Protein AF-A0A372ZRM5-F1 (afdb_monomer_lite)

Sequence (125 aa):
MTTRARTRSSPPQVRSSVVDFTPEALAELARAGDAAALRQALPVALPWCTVLPDGGLDILITELVDTARGAVAPDDLAPVELLLTQWQHSAEVYADPALLAVLTREPEADLGPVPPPGADRRASD

Secondary structure (DSSP, 8-state):
---------PPP----------HHHHHHHHHHT-HHHHHHHHHHH-GGGGGSPTTHHHHHHHHHHHHHHH-SSTT--HHHHHHHHHHHHHHHHHH-HHHHHHHHSPPSS---PPPPTTGGGGS--

Radius of gyration: 22.46 Å; chains: 1; bounding box: 59×48×60 Å

Organism: NCBI:txid83382

Structure (mmCIF, N/CA/C/O backbone):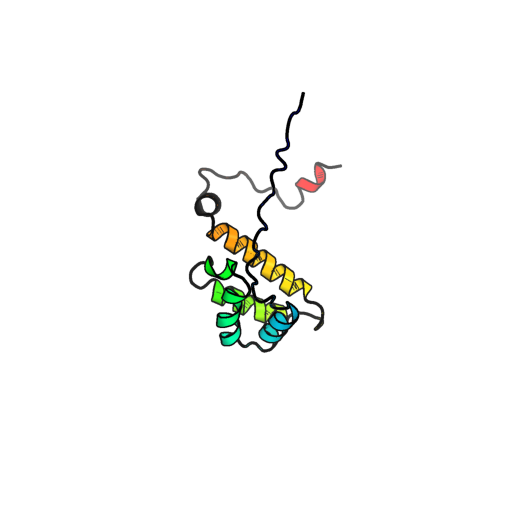
data_AF-A0A372ZRM5-F1
#
_entry.id   AF-A0A372ZRM5-F1
#
loop_
_atom_site.group_PDB
_atom_site.id
_atom_site.type_symbol
_atom_site.label_atom_id
_atom_site.label_alt_id
_atom_site.label_comp_id
_atom_site.label_asym_id
_atom_site.label_entity_id
_atom_site.label_seq_id
_atom_site.pdbx_PDB_ins_code
_atom_site.Cartn_x
_atom_site.Cartn_y
_atom_site.Cartn_z
_atom_site.occupancy
_atom_site.B_iso_or_equiv
_atom_site.auth_seq_id
_atom_site.auth_comp_id
_atom_site.auth_asym_id
_atom_site.auth_atom_id
_atom_site.pdbx_PDB_model_num
ATOM 1 N N . MET A 1 1 ? -29.218 38.935 -42.316 1.00 43.38 1 MET A N 1
ATOM 2 C CA . MET A 1 1 ? -28.712 37.652 -42.846 1.00 43.38 1 MET A CA 1
ATOM 3 C C . MET A 1 1 ? -28.172 36.862 -41.665 1.00 43.38 1 MET A C 1
ATOM 5 O O . MET A 1 1 ? -27.256 37.318 -40.999 1.00 43.38 1 MET A O 1
ATOM 9 N N . THR A 1 2 ? -28.881 35.796 -41.317 1.00 54.53 2 THR A N 1
ATOM 10 C CA . THR A 1 2 ? -28.770 35.015 -40.078 1.00 54.53 2 THR A CA 1
ATOM 11 C C . THR A 1 2 ? -27.582 34.057 -40.131 1.00 54.53 2 THR A C 1
ATOM 13 O O . THR A 1 2 ? -27.522 33.258 -41.059 1.00 54.53 2 THR A O 1
ATOM 16 N N . THR A 1 3 ? -26.714 34.046 -39.113 1.00 49.44 3 THR A N 1
ATOM 17 C CA . THR A 1 3 ? -25.809 32.910 -38.861 1.00 49.44 3 THR A CA 1
ATOM 18 C C . THR A 1 3 ? -26.044 32.387 -37.452 1.00 49.44 3 THR A C 1
ATOM 20 O O . THR A 1 3 ? -26.001 33.116 -36.466 1.00 49.44 3 THR A O 1
ATOM 23 N N . ARG A 1 4 ? -26.394 31.105 -37.414 1.00 47.28 4 ARG A N 1
ATOM 24 C CA . ARG A 1 4 ? -26.939 30.346 -36.295 1.00 47.28 4 ARG A CA 1
ATOM 25 C C . ARG A 1 4 ? -25.812 29.703 -35.475 1.00 47.28 4 ARG A C 1
ATOM 27 O O . ARG A 1 4 ? -24.757 29.372 -36.001 1.00 47.28 4 ARG A O 1
ATOM 34 N N . ALA A 1 5 ? -26.118 29.508 -34.197 1.00 51.62 5 ALA A N 1
ATOM 35 C CA . ALA A 1 5 ? -25.378 28.823 -33.143 1.00 51.62 5 ALA A CA 1
ATOM 36 C C . ALA A 1 5 ? -24.604 27.545 -33.525 1.00 51.62 5 ALA A C 1
ATOM 38 O O . ALA A 1 5 ? -25.089 26.709 -34.289 1.00 51.62 5 ALA A O 1
ATOM 39 N N . ARG A 1 6 ? -23.508 27.298 -32.792 1.00 51.03 6 ARG A N 1
ATOM 40 C CA . ARG A 1 6 ? -23.173 25.947 -32.318 1.00 51.03 6 ARG A CA 1
ATOM 41 C C . ARG A 1 6 ? -22.457 26.003 -30.966 1.00 51.03 6 ARG A C 1
ATOM 43 O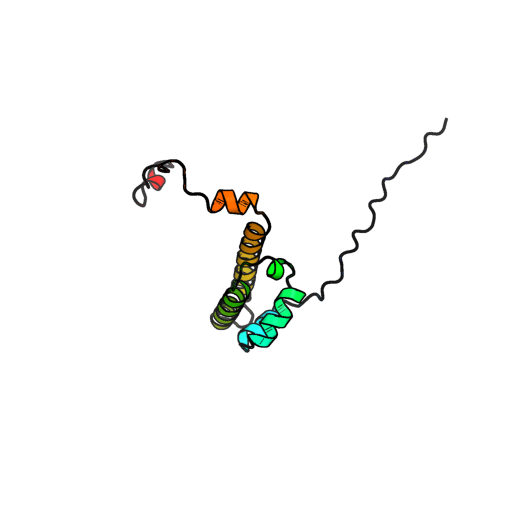 O . ARG A 1 6 ? -21.245 25.853 -30.873 1.00 51.03 6 ARG A O 1
ATOM 50 N N . THR A 1 7 ? -23.230 26.218 -29.905 1.00 54.09 7 THR A N 1
ATOM 51 C CA . THR A 1 7 ? -22.800 25.927 -28.534 1.00 54.09 7 THR A CA 1
ATOM 52 C C . THR A 1 7 ? -22.562 24.423 -28.454 1.00 54.09 7 THR A C 1
ATOM 54 O O . THR A 1 7 ? -23.500 23.631 -28.554 1.00 54.09 7 THR A O 1
ATOM 57 N N . ARG A 1 8 ? -21.298 24.011 -28.370 1.00 52.16 8 ARG A N 1
ATOM 58 C CA . ARG A 1 8 ? -20.929 22.615 -28.147 1.00 52.16 8 ARG A CA 1
ATOM 59 C C . ARG A 1 8 ? -21.280 22.305 -26.691 1.00 52.16 8 ARG A C 1
ATOM 61 O O . ARG A 1 8 ? -20.538 22.658 -25.785 1.00 52.16 8 ARG A O 1
ATOM 68 N N . SER A 1 9 ? -22.466 21.745 -26.474 1.00 48.16 9 SER A N 1
ATOM 69 C CA . SER A 1 9 ? -22.862 21.180 -25.186 1.00 48.16 9 SER A CA 1
ATOM 70 C C . SER A 1 9 ? -21.935 19.993 -24.917 1.00 48.16 9 SER A C 1
ATOM 72 O O . SER A 1 9 ? -21.985 18.998 -25.641 1.00 48.16 9 SER A O 1
ATOM 74 N N . SER A 1 10 ? -21.019 20.139 -23.956 1.00 47.31 10 SER A N 1
ATOM 75 C CA . SER A 1 10 ? -20.299 18.990 -23.404 1.00 47.31 10 SER A CA 1
ATOM 76 C C . SER A 1 10 ? -21.326 18.069 -22.746 1.00 47.31 10 SER A C 1
ATOM 78 O O . SER A 1 10 ? -22.155 18.569 -21.980 1.00 47.31 10 SER A O 1
ATOM 80 N N . PRO A 1 11 ? -21.312 16.756 -23.032 1.00 50.31 11 PRO A N 1
ATOM 81 C CA . PRO A 1 11 ? -22.169 15.827 -22.317 1.00 50.31 11 PRO A CA 1
ATOM 82 C C . PRO A 1 11 ? -21.807 15.861 -20.825 1.00 50.31 11 PRO A C 1
ATOM 84 O O . PRO A 1 11 ? -20.627 16.032 -20.500 1.00 50.31 11 PRO A O 1
ATOM 87 N N . PRO A 1 12 ? -22.786 15.707 -19.916 1.00 43.53 12 PRO A N 1
ATOM 88 C CA . PRO A 1 12 ? -22.488 15.545 -18.504 1.00 43.53 12 PRO A CA 1
ATOM 89 C C . PRO A 1 12 ? -21.579 14.325 -18.361 1.00 43.53 12 PRO A C 1
ATOM 91 O O . PRO A 1 12 ? -21.970 13.215 -18.728 1.00 43.53 12 PRO A O 1
ATOM 94 N N . GLN A 1 13 ? -20.356 14.527 -17.866 1.00 48.16 13 GLN A N 1
ATOM 95 C CA . GLN A 1 13 ? -19.551 13.414 -17.391 1.00 48.16 13 GLN A CA 1
ATOM 96 C C . GLN A 1 13 ? -20.349 12.752 -16.268 1.00 48.16 13 GLN A C 1
ATOM 98 O O . GLN A 1 13 ? -20.473 13.299 -15.169 1.00 48.16 13 GLN A O 1
ATOM 103 N N . VAL A 1 14 ? -20.944 11.599 -16.568 1.00 41.78 14 VAL A N 1
ATOM 104 C CA . VAL A 1 14 ? -21.573 10.747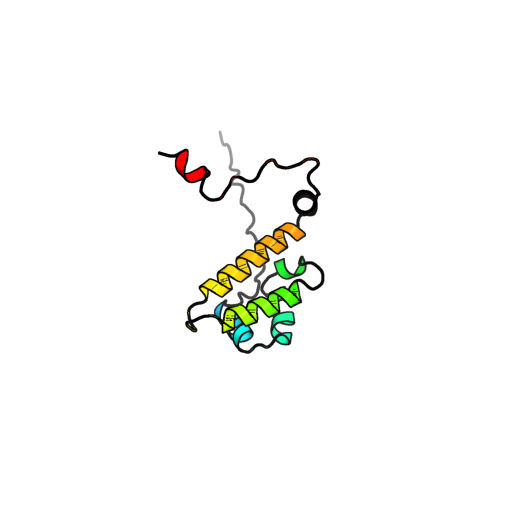 -15.566 1.00 41.78 14 VAL A CA 1
ATOM 105 C C . VAL A 1 14 ? -20.430 10.200 -14.721 1.00 41.78 14 VAL A C 1
ATOM 107 O O . VAL A 1 14 ? -19.805 9.200 -15.064 1.00 41.78 14 VAL A O 1
ATOM 110 N N . ARG A 1 15 ? -20.102 10.915 -13.641 1.00 36.72 15 ARG A N 1
ATOM 111 C CA . ARG A 1 15 ? -19.316 10.363 -12.541 1.00 36.72 15 ARG A CA 1
ATOM 112 C C . ARG A 1 15 ? -20.142 9.213 -11.986 1.00 36.72 15 ARG A C 1
ATOM 114 O O . ARG A 1 15 ? -21.181 9.446 -11.375 1.00 36.72 15 ARG A O 1
ATOM 121 N N . SER A 1 16 ? -19.719 7.988 -12.290 1.00 34.34 16 SER A N 1
ATOM 122 C CA . SER A 1 16 ? -20.202 6.793 -11.608 1.00 34.34 16 SER A CA 1
ATOM 123 C C . SER A 1 16 ? -20.135 7.075 -10.113 1.00 34.34 16 SER A C 1
ATOM 125 O O . SER A 1 16 ? -19.075 7.460 -9.621 1.00 34.34 16 SER A O 1
ATOM 127 N N . SER A 1 17 ? -21.262 6.963 -9.416 1.00 35.53 17 SER A N 1
ATOM 128 C CA . SER A 1 17 ? -21.315 7.083 -7.964 1.00 35.53 17 SER A CA 1
ATOM 129 C C . SER A 1 17 ? -20.580 5.884 -7.369 1.00 35.53 17 SER A C 1
ATOM 131 O O . SER A 1 17 ? -21.181 4.848 -7.084 1.00 35.53 17 SER A O 1
ATOM 133 N N . VAL A 1 18 ? -19.258 6.009 -7.265 1.00 48.44 18 VAL A N 1
ATOM 134 C CA . VAL A 1 18 ? -18.449 5.256 -6.313 1.00 48.44 18 VAL A CA 1
ATOM 135 C C . VAL A 1 18 ? -19.046 5.585 -4.951 1.00 48.44 18 VAL A C 1
ATOM 137 O O . VAL A 1 18 ? -19.395 6.737 -4.692 1.00 48.44 18 VAL A O 1
ATOM 140 N N . VAL A 1 19 ? -19.281 4.572 -4.124 1.00 46.53 19 VAL A N 1
ATOM 141 C CA . VAL A 1 19 ? -19.596 4.806 -2.715 1.00 46.53 19 VAL A CA 1
ATOM 142 C C . VAL A 1 19 ? -18.460 5.678 -2.190 1.00 46.53 19 VAL A C 1
ATOM 144 O O . VAL A 1 19 ? -17.334 5.191 -2.135 1.00 46.53 19 VAL A O 1
ATOM 147 N N . ASP A 1 20 ? -18.727 6.956 -1.897 1.00 49.47 20 ASP A N 1
ATOM 148 C CA . ASP A 1 20 ? -17.756 7.839 -1.250 1.00 49.47 20 ASP A CA 1
ATOM 149 C C . ASP A 1 20 ? -17.491 7.230 0.127 1.00 49.47 20 ASP A C 1
ATOM 151 O O . ASP A 1 20 ? -18.237 7.431 1.087 1.00 49.47 20 ASP A O 1
ATOM 155 N N . PHE A 1 21 ? -16.484 6.365 0.187 1.00 60.12 21 PHE A N 1
ATOM 156 C CA . PHE A 1 21 ? -16.008 5.797 1.428 1.00 60.12 21 PHE A CA 1
ATOM 157 C C . PHE A 1 21 ? -15.298 6.924 2.156 1.00 60.12 21 PHE A C 1
ATOM 159 O O . PHE A 1 21 ? -14.351 7.512 1.632 1.00 60.12 21 PHE A O 1
ATOM 166 N N . THR A 1 22 ? -15.791 7.266 3.340 1.00 67.00 22 THR A N 1
ATOM 167 C CA . THR A 1 22 ? -15.197 8.355 4.098 1.00 67.00 22 THR A CA 1
ATOM 168 C C . THR A 1 22 ? -13.815 7.911 4.601 1.00 67.00 22 THR A C 1
ATOM 170 O O . THR A 1 22 ? -13.669 6.767 5.057 1.00 67.00 22 THR A O 1
ATOM 173 N N . PRO A 1 23 ? -12.777 8.759 4.496 1.00 68.00 23 PRO A N 1
ATOM 174 C CA . PRO A 1 23 ? -11.426 8.423 4.948 1.00 68.00 23 PRO A CA 1
ATOM 175 C C . PRO A 1 23 ? -11.395 8.021 6.431 1.00 68.00 23 PRO A C 1
ATOM 177 O O . PRO A 1 23 ? -10.612 7.158 6.820 1.00 68.00 23 PRO A O 1
ATOM 180 N N . GLU A 1 24 ? -12.316 8.547 7.240 1.00 71.88 24 GLU A N 1
ATOM 181 C CA . GLU A 1 24 ? -12.498 8.180 8.642 1.00 71.88 24 GLU A CA 1
ATOM 182 C C . GLU A 1 24 ? -12.933 6.717 8.804 1.00 71.88 24 GLU A C 1
ATOM 184 O O . GLU A 1 24 ? -12.392 6.007 9.647 1.00 71.88 24 GLU A O 1
ATOM 189 N N . ALA A 1 25 ? -13.865 6.220 7.981 1.00 76.75 25 ALA A N 1
ATOM 190 C CA . ALA A 1 25 ? -14.310 4.827 8.060 1.00 76.75 25 ALA A CA 1
ATOM 191 C C . ALA A 1 25 ? -13.192 3.852 7.664 1.00 76.75 25 ALA A C 1
ATOM 193 O O . ALA A 1 25 ? -13.054 2.786 8.266 1.00 76.75 25 ALA A O 1
ATOM 194 N N . LEU A 1 26 ? -12.373 4.227 6.676 1.00 71.06 26 LEU A N 1
ATOM 195 C CA . LEU A 1 26 ? -11.202 3.450 6.275 1.00 71.06 26 LEU A CA 1
ATOM 196 C C . LEU A 1 26 ? -10.144 3.420 7.387 1.00 71.06 26 LEU A C 1
ATOM 198 O O . LEU A 1 26 ? -9.600 2.359 7.691 1.00 71.06 26 LEU A O 1
ATOM 202 N N . ALA A 1 27 ? -9.887 4.570 8.016 1.00 73.25 27 ALA A N 1
ATOM 203 C CA . ALA A 1 27 ? -8.957 4.685 9.132 1.00 73.25 27 ALA A CA 1
ATOM 204 C C . ALA A 1 27 ? -9.410 3.853 10.340 1.00 73.25 27 ALA A C 1
ATOM 206 O O . ALA A 1 27 ? -8.599 3.151 10.942 1.00 73.25 27 ALA A O 1
ATOM 207 N N . GLU A 1 28 ? -10.704 3.858 10.659 1.00 78.75 28 GLU A N 1
ATOM 208 C CA . GLU A 1 28 ? -11.266 3.024 11.725 1.00 78.75 28 GLU A CA 1
ATOM 209 C C . GLU A 1 28 ? -11.130 1.525 11.422 1.00 78.75 28 GLU A C 1
ATOM 211 O O . GLU A 1 28 ? -10.697 0.756 12.283 1.00 78.75 28 GLU A O 1
ATOM 216 N N . LEU A 1 29 ? -11.412 1.100 10.185 1.00 78.62 29 LEU A N 1
ATOM 217 C CA . LEU A 1 29 ? -11.231 -0.295 9.767 1.00 78.62 29 LEU A CA 1
ATOM 218 C C . LEU A 1 29 ? -9.753 -0.723 9.854 1.00 78.62 29 LEU A C 1
ATOM 220 O O . LEU A 1 29 ? -9.439 -1.827 10.309 1.00 78.62 29 LEU A O 1
ATOM 224 N N . ALA A 1 30 ? -8.842 0.177 9.473 1.00 79.25 30 ALA A N 1
ATOM 225 C CA . ALA A 1 30 ? -7.401 -0.020 9.580 1.00 79.25 30 ALA A CA 1
ATOM 226 C C . ALA A 1 30 ? -6.935 -0.146 11.036 1.00 79.25 30 ALA A C 1
ATOM 228 O O . ALA A 1 30 ? -6.185 -1.066 11.365 1.00 79.25 30 ALA A O 1
ATOM 229 N N . ARG A 1 31 ? -7.430 0.701 11.944 1.00 76.69 31 ARG A N 1
ATOM 230 C CA . ARG A 1 31 ? -7.119 0.605 13.381 1.00 76.69 31 ARG A CA 1
ATOM 231 C C . ARG A 1 31 ? -7.630 -0.686 14.001 1.00 76.69 31 ARG A C 1
ATOM 233 O O . ARG A 1 31 ? -6.893 -1.329 14.753 1.00 76.69 31 ARG A O 1
ATOM 240 N N . ALA A 1 32 ? -8.853 -1.088 13.651 1.00 82.00 32 ALA A N 1
ATOM 241 C CA . ALA A 1 32 ? -9.431 -2.358 14.079 1.00 82.00 32 ALA A CA 1
ATOM 242 C C . ALA A 1 32 ? -8.598 -3.564 13.605 1.00 82.00 32 ALA A C 1
ATOM 244 O O . ALA A 1 32 ? -8.627 -4.621 14.233 1.00 82.00 32 ALA A O 1
ATOM 245 N N . GLY A 1 33 ? -7.801 -3.398 12.542 1.00 79.69 33 GLY A N 1
ATOM 246 C CA . GLY A 1 33 ? -6.906 -4.429 12.031 1.00 79.69 33 GLY A CA 1
ATOM 247 C C . GLY A 1 33 ? -7.628 -5.554 11.300 1.00 79.69 33 GLY A C 1
ATOM 248 O O . GLY A 1 33 ? -7.081 -6.652 11.193 1.00 79.69 33 GLY A O 1
ATOM 249 N N . ASP A 1 34 ? -8.846 -5.306 10.815 1.00 86.50 34 ASP A N 1
ATOM 250 C CA . ASP A 1 34 ? -9.614 -6.295 10.065 1.00 86.50 34 ASP A CA 1
ATOM 251 C C . ASP A 1 34 ? -9.128 -6.354 8.609 1.00 86.50 34 ASP A C 1
ATOM 253 O O . ASP A 1 34 ? -9.692 -5.755 7.690 1.00 86.50 34 ASP A O 1
ATOM 257 N N . ALA A 1 35 ? -8.031 -7.084 8.403 1.00 87.44 35 ALA A N 1
ATOM 258 C CA . ALA A 1 35 ? -7.414 -7.260 7.092 1.00 87.44 35 ALA A CA 1
ATOM 259 C C . ALA A 1 35 ? -8.362 -7.910 6.068 1.00 87.44 35 ALA A C 1
ATOM 261 O O . ALA A 1 35 ? -8.280 -7.613 4.876 1.00 87.44 35 ALA A O 1
ATOM 262 N N . ALA A 1 36 ? -9.278 -8.779 6.511 1.00 89.25 36 ALA A N 1
ATOM 263 C CA . ALA A 1 36 ? -10.233 -9.434 5.623 1.00 89.25 36 ALA A CA 1
ATOM 264 C C . ALA A 1 36 ? -11.285 -8.442 5.115 1.00 89.25 36 ALA A C 1
ATOM 266 O O . ALA A 1 36 ? -11.564 -8.408 3.913 1.00 89.25 36 ALA A O 1
ATOM 267 N N . ALA A 1 37 ? -11.819 -7.601 6.005 1.00 89.31 37 ALA A N 1
ATOM 268 C CA . ALA A 1 37 ? -12.741 -6.538 5.624 1.00 89.31 37 ALA A CA 1
ATOM 269 C C . ALA A 1 37 ? -12.062 -5.503 4.712 1.00 89.31 37 ALA A C 1
ATOM 271 O O . ALA A 1 37 ? -12.627 -5.139 3.680 1.00 89.31 37 ALA A O 1
ATOM 272 N N . LEU A 1 38 ? -10.822 -5.100 5.017 1.00 90.75 38 LEU A N 1
ATOM 273 C CA . LEU A 1 38 ? -10.037 -4.203 4.160 1.00 90.75 38 LEU A CA 1
ATOM 274 C C . LEU A 1 38 ? -9.816 -4.785 2.759 1.00 90.75 38 LEU A C 1
ATOM 276 O O . LEU A 1 38 ? -10.010 -4.081 1.770 1.00 90.75 38 LEU A O 1
ATOM 280 N N . ARG A 1 39 ? -9.485 -6.079 2.650 1.00 93.00 39 ARG A N 1
ATOM 281 C CA . ARG A 1 39 ? -9.288 -6.747 1.352 1.00 93.00 39 ARG A CA 1
ATOM 282 C C . ARG A 1 39 ? -10.532 -6.694 0.468 1.00 93.00 39 ARG A C 1
ATOM 284 O O . ARG A 1 39 ? -10.411 -6.615 -0.751 1.00 93.00 39 ARG A O 1
ATOM 291 N N . GLN A 1 40 ? -11.718 -6.754 1.070 1.00 90.75 40 GLN A N 1
ATOM 292 C CA . GLN A 1 40 ? -12.983 -6.665 0.342 1.00 90.75 40 GLN A CA 1
ATOM 293 C C . GLN A 1 40 ? -13.364 -5.216 0.020 1.00 90.75 40 GLN A C 1
ATOM 295 O O . GLN A 1 40 ? -13.869 -4.947 -1.068 1.00 90.75 40 GLN A O 1
ATOM 300 N N . ALA A 1 41 ? -13.122 -4.286 0.946 1.00 89.62 41 ALA A N 1
ATOM 301 C CA . ALA A 1 41 ? -13.540 -2.894 0.817 1.00 89.62 41 ALA A CA 1
ATOM 302 C C . ALA A 1 41 ? -12.644 -2.077 -0.126 1.00 89.62 41 ALA A C 1
ATOM 304 O O . ALA A 1 41 ? -13.156 -1.294 -0.928 1.00 89.62 41 ALA A O 1
ATOM 305 N N . LEU A 1 42 ? -11.320 -2.261 -0.061 1.00 91.25 42 LEU A N 1
ATOM 306 C CA . LEU A 1 42 ? -10.360 -1.411 -0.771 1.00 91.25 42 LEU A CA 1
ATOM 307 C C . LEU A 1 42 ? -10.565 -1.404 -2.294 1.00 91.25 42 LEU A C 1
ATOM 309 O O . LEU A 1 42 ? -10.686 -0.312 -2.836 1.00 91.25 42 LEU A O 1
ATOM 313 N N . PRO A 1 43 ? -10.710 -2.540 -3.007 1.00 92.19 43 PRO A N 1
ATOM 314 C CA . PRO A 1 43 ? -10.920 -2.506 -4.458 1.00 92.19 43 PRO A CA 1
ATOM 315 C C . PRO A 1 43 ? -12.230 -1.829 -4.887 1.00 92.19 43 PRO A C 1
ATOM 317 O O . PRO A 1 43 ? -12.338 -1.360 -6.019 1.00 92.19 43 PRO A O 1
ATOM 320 N N . VAL A 1 44 ? -13.231 -1.789 -3.999 1.00 89.62 44 VAL A N 1
ATOM 321 C CA . VAL A 1 44 ? -14.519 -1.125 -4.247 1.00 89.62 44 VAL A CA 1
ATOM 322 C C . VAL A 1 44 ? -14.403 0.385 -4.036 1.00 89.62 44 VAL A C 1
ATOM 324 O O . VAL A 1 44 ? -14.931 1.155 -4.836 1.00 89.62 44 VAL A O 1
ATOM 327 N N . ALA A 1 45 ? -13.718 0.805 -2.971 1.00 88.69 45 ALA A N 1
ATOM 328 C CA . ALA A 1 45 ? -13.538 2.212 -2.616 1.00 88.69 45 ALA A CA 1
ATOM 329 C C . ALA A 1 45 ? -12.455 2.907 -3.460 1.00 88.69 45 ALA A C 1
ATOM 331 O O . ALA A 1 45 ? -12.565 4.090 -3.770 1.00 88.69 45 ALA A O 1
ATOM 332 N N . LEU A 1 46 ? -11.414 2.168 -3.840 1.00 91.75 46 LEU A N 1
ATOM 333 C CA . LEU A 1 46 ? -10.203 2.663 -4.484 1.00 91.75 46 LEU A CA 1
ATOM 334 C C . LEU A 1 46 ? -9.940 1.835 -5.752 1.00 91.75 46 LEU A C 1
ATOM 336 O O . LEU A 1 46 ? -9.213 0.840 -5.715 1.00 91.75 46 LEU A O 1
ATOM 340 N N . PRO A 1 47 ? -10.519 2.225 -6.906 1.00 90.69 47 PRO A N 1
ATOM 341 C CA . PRO A 1 47 ? -10.433 1.434 -8.136 1.00 90.69 47 PRO A CA 1
ATOM 342 C C . PRO A 1 47 ? -8.999 1.140 -8.603 1.00 90.69 47 PRO A C 1
ATOM 344 O O . PRO A 1 47 ? -8.752 0.107 -9.227 1.00 90.69 47 PRO A O 1
ATOM 347 N N . TRP A 1 48 ? -8.037 2.007 -8.272 1.00 95.31 48 TRP A N 1
ATOM 348 C CA . TRP A 1 48 ? -6.620 1.810 -8.590 1.00 95.31 48 TRP A CA 1
ATOM 349 C C . TRP A 1 48 ? -5.994 0.607 -7.863 1.00 95.31 48 TRP A C 1
ATOM 351 O O . TRP A 1 48 ? -4.980 0.090 -8.318 1.00 95.31 48 TRP A O 1
ATOM 361 N N . CYS A 1 49 ? -6.600 0.071 -6.797 1.00 96.19 49 CYS A N 1
ATOM 362 C CA . CYS A 1 49 ? -6.102 -1.153 -6.158 1.00 96.19 49 CYS A CA 1
ATOM 363 C C . CYS A 1 49 ? -6.143 -2.372 -7.097 1.00 96.19 49 CYS A C 1
ATOM 365 O O . CYS A 1 49 ? -5.428 -3.345 -6.874 1.00 96.19 49 CYS A O 1
ATOM 367 N N . THR A 1 50 ? -6.971 -2.333 -8.145 1.00 94.38 50 THR A N 1
ATOM 368 C CA . THR A 1 50 ? -7.139 -3.446 -9.095 1.00 94.38 50 THR A CA 1
ATOM 369 C C . THR A 1 50 ? -5.974 -3.618 -10.072 1.00 94.38 50 THR A C 1
ATOM 371 O O . THR A 1 50 ? -5.865 -4.676 -10.686 1.00 94.38 50 THR A O 1
ATOM 374 N N . VAL A 1 51 ? -5.107 -2.609 -10.208 1.00 95.88 51 VAL A N 1
ATOM 375 C CA . VAL A 1 51 ? -3.923 -2.641 -11.089 1.00 95.88 51 VAL A CA 1
ATOM 376 C C . VAL A 1 51 ? -2.619 -2.870 -10.322 1.00 95.88 51 VAL A C 1
ATOM 378 O O . VAL A 1 51 ? -1.538 -2.811 -10.902 1.00 95.88 51 VAL A O 1
ATOM 381 N N . LEU A 1 52 ? -2.704 -3.123 -9.014 1.00 96.56 52 LEU A N 1
ATOM 382 C CA . LEU A 1 52 ? -1.541 -3.492 -8.216 1.00 96.56 52 LEU A CA 1
ATOM 383 C C . LEU A 1 52 ? -0.988 -4.859 -8.660 1.00 96.56 52 LEU A C 1
ATOM 385 O O . LEU A 1 52 ? -1.759 -5.726 -9.079 1.00 96.56 52 LEU A O 1
ATOM 389 N N . PRO A 1 53 ? 0.335 -5.076 -8.541 1.00 95.12 53 PRO A N 1
ATOM 390 C CA . PRO A 1 53 ? 0.949 -6.366 -8.829 1.00 95.12 53 PRO A CA 1
ATOM 391 C C . PRO A 1 53 ? 0.489 -7.429 -7.826 1.00 95.12 53 PRO A C 1
ATOM 393 O O . PRO A 1 53 ? -0.070 -7.118 -6.769 1.00 95.12 53 PRO A O 1
ATOM 396 N N . ASP A 1 54 ? 0.779 -8.693 -8.131 1.00 95.25 54 ASP A N 1
ATOM 397 C CA . ASP A 1 54 ? 0.479 -9.814 -7.241 1.00 95.25 54 ASP A CA 1
ATOM 398 C C . ASP A 1 54 ? 1.035 -9.571 -5.828 1.00 95.25 54 ASP A C 1
ATOM 400 O O . ASP A 1 54 ? 2.202 -9.232 -5.639 1.00 95.25 54 ASP A O 1
ATOM 404 N N . GLY A 1 55 ? 0.169 -9.715 -4.822 1.00 95.94 55 GLY A N 1
ATOM 405 C CA . GLY A 1 55 ? 0.493 -9.431 -3.419 1.00 95.94 55 GLY A CA 1
ATOM 406 C C . GLY A 1 55 ? 0.528 -7.942 -3.046 1.00 95.94 55 GLY A C 1
ATOM 407 O O . GLY A 1 55 ? 0.558 -7.627 -1.862 1.00 95.94 55 GLY A O 1
ATOM 408 N N . GLY A 1 56 ? 0.445 -7.010 -4.000 1.00 97.00 56 GLY A N 1
ATOM 409 C CA . GLY A 1 56 ? 0.475 -5.569 -3.723 1.00 97.00 56 GLY A CA 1
ATOM 410 C C . GLY A 1 56 ? -0.659 -5.108 -2.803 1.00 97.00 56 GLY A C 1
ATOM 411 O O . GLY A 1 56 ? -0.433 -4.304 -1.904 1.00 97.00 56 GLY A O 1
ATOM 412 N N . LEU A 1 57 ? -1.861 -5.676 -2.956 1.00 96.81 57 LEU A N 1
ATOM 413 C CA . LEU A 1 57 ? -2.989 -5.389 -2.063 1.00 96.81 57 LEU A CA 1
ATOM 414 C C . LEU A 1 57 ? -2.724 -5.842 -0.617 1.00 96.81 57 LEU A C 1
ATOM 416 O O . LEU A 1 57 ? -3.121 -5.155 0.317 1.00 96.81 57 LEU A O 1
ATOM 420 N N . ASP A 1 58 ? -2.057 -6.983 -0.429 1.00 96.81 58 ASP A N 1
ATOM 421 C CA . ASP A 1 58 ? -1.696 -7.484 0.901 1.00 96.81 58 ASP A CA 1
ATOM 422 C C . ASP A 1 58 ? -0.718 -6.541 1.605 1.00 96.81 58 ASP A C 1
ATOM 424 O O . ASP A 1 58 ? -0.924 -6.193 2.766 1.00 96.81 58 ASP A O 1
ATOM 428 N N . ILE A 1 59 ? 0.301 -6.077 0.878 1.00 97.81 59 ILE A N 1
ATOM 429 C CA . ILE A 1 59 ? 1.307 -5.148 1.402 1.00 97.81 59 ILE A CA 1
ATOM 430 C C . ILE A 1 59 ? 0.658 -3.805 1.759 1.00 97.81 59 ILE A C 1
ATOM 432 O O . ILE A 1 59 ? 0.857 -3.319 2.871 1.00 97.81 59 ILE A O 1
ATOM 436 N N . LEU A 1 60 ? -0.187 -3.256 0.877 1.00 96.94 60 LEU A N 1
ATOM 437 C CA . LEU A 1 60 ? -0.952 -2.036 1.154 1.00 96.94 60 LEU A CA 1
ATOM 438 C C . LEU A 1 60 ? -1.767 -2.163 2.446 1.00 96.94 60 LEU A C 1
ATOM 440 O O . LEU A 1 60 ? -1.761 -1.251 3.266 1.00 96.94 60 LEU A O 1
ATOM 444 N N . ILE A 1 61 ? -2.473 -3.281 2.646 1.00 96.00 61 ILE A N 1
ATOM 445 C CA . ILE A 1 61 ? -3.284 -3.499 3.852 1.00 96.00 61 ILE A CA 1
ATOM 446 C C . ILE A 1 61 ? -2.407 -3.519 5.103 1.00 96.00 61 ILE A C 1
ATOM 448 O O . ILE A 1 61 ? -2.758 -2.882 6.095 1.00 96.00 61 ILE A O 1
ATOM 452 N N . THR A 1 62 ? -1.277 -4.227 5.065 1.00 96.25 62 THR A N 1
ATOM 453 C CA . THR A 1 62 ? -0.326 -4.261 6.181 1.00 96.25 62 THR A CA 1
ATOM 454 C C . THR A 1 62 ? 0.189 -2.862 6.509 1.00 96.25 62 THR A C 1
ATOM 456 O O . THR A 1 62 ? 0.071 -2.430 7.654 1.00 96.25 62 THR A O 1
ATOM 459 N N . GLU A 1 63 ? 0.669 -2.117 5.512 1.00 95.69 63 GLU A N 1
ATOM 460 C CA . GLU A 1 63 ? 1.182 -0.761 5.716 1.00 95.69 63 GLU A CA 1
ATOM 461 C C . GLU A 1 63 ? 0.098 0.210 6.188 1.00 95.69 63 GLU A C 1
ATOM 463 O O . GLU A 1 63 ? 0.362 1.061 7.035 1.00 95.69 63 GLU A O 1
ATOM 468 N N . LEU A 1 64 ? -1.134 0.073 5.693 1.00 93.38 64 LEU A N 1
ATOM 469 C CA . LEU A 1 64 ? -2.264 0.908 6.093 1.00 93.38 64 LEU A CA 1
ATOM 470 C C . LEU A 1 64 ? -2.620 0.697 7.564 1.00 93.38 64 LEU A C 1
ATOM 472 O O . LEU A 1 64 ? -2.815 1.664 8.300 1.00 93.38 64 LEU A O 1
ATOM 476 N N . VAL A 1 65 ? -2.674 -0.560 8.002 1.00 92.38 65 VAL A N 1
ATOM 477 C CA . VAL A 1 65 ? -2.930 -0.924 9.398 1.00 92.38 65 VAL A CA 1
ATOM 478 C C . VAL A 1 65 ? -1.804 -0.424 10.307 1.00 92.38 65 VAL A C 1
ATOM 480 O O . VAL A 1 65 ? -2.078 0.174 11.350 1.00 92.38 65 VAL A O 1
ATOM 483 N N . ASP A 1 66 ? -0.547 -0.629 9.914 1.00 92.62 66 ASP A N 1
ATOM 484 C CA . ASP A 1 66 ? 0.612 -0.188 10.694 1.00 92.62 66 ASP A CA 1
ATOM 485 C C . ASP A 1 66 ? 0.679 1.344 10.784 1.00 92.62 66 ASP A C 1
ATOM 487 O O . ASP A 1 66 ? 0.871 1.896 11.869 1.00 92.62 66 ASP A O 1
ATOM 491 N N . THR A 1 67 ? 0.412 2.043 9.679 1.00 91.12 67 THR A N 1
ATOM 492 C CA . THR A 1 67 ? 0.346 3.513 9.628 1.00 91.12 67 THR A CA 1
ATOM 493 C C . THR A 1 67 ? -0.778 4.055 10.508 1.00 91.12 67 THR A C 1
ATOM 495 O O . THR A 1 67 ? -0.556 4.968 11.303 1.00 91.12 67 THR A O 1
ATOM 498 N N . ALA A 1 68 ? -1.973 3.461 10.435 1.00 87.62 68 ALA A N 1
ATOM 499 C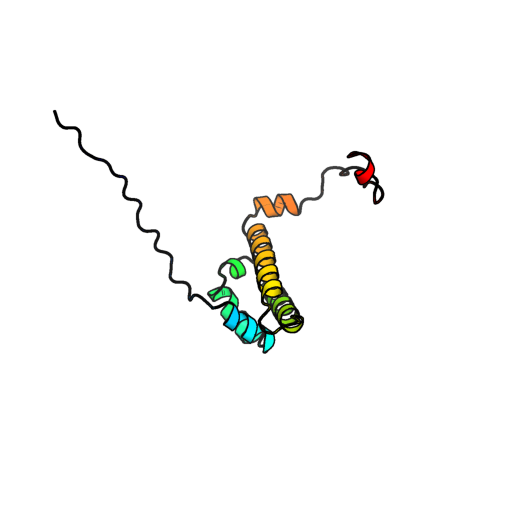 CA . ALA A 1 68 ? -3.121 3.883 11.236 1.00 87.62 68 ALA A CA 1
ATOM 500 C C . ALA A 1 68 ? -2.915 3.656 12.745 1.00 87.62 68 ALA A C 1
ATOM 502 O O . ALA A 1 68 ? -3.422 4.433 13.557 1.00 87.62 68 ALA A O 1
ATOM 503 N N . ARG A 1 69 ? -2.163 2.614 13.129 1.00 85.00 69 ARG A N 1
ATOM 504 C CA . ARG A 1 69 ? -1.769 2.339 14.523 1.00 85.00 69 ARG A CA 1
ATOM 505 C C . ARG A 1 69 ? -0.627 3.228 15.013 1.00 85.00 69 ARG A C 1
ATOM 507 O O . ARG A 1 69 ? -0.558 3.503 16.207 1.00 85.00 69 ARG A O 1
ATOM 514 N N . GLY A 1 70 ? 0.265 3.645 14.117 1.00 84.38 70 GLY A N 1
ATOM 515 C CA . GLY A 1 70 ? 1.383 4.540 14.418 1.00 84.38 70 GLY A CA 1
ATOM 516 C C . GLY A 1 70 ? 0.997 6.019 14.536 1.00 84.38 70 GLY A C 1
ATOM 517 O O . GLY A 1 70 ? 1.801 6.811 15.027 1.00 84.38 70 GLY A O 1
ATOM 518 N N . ALA A 1 71 ? -0.211 6.402 14.107 1.00 80.56 71 ALA A N 1
ATOM 519 C CA . ALA A 1 71 ? -0.713 7.768 14.224 1.00 80.56 71 ALA A CA 1
ATOM 520 C C . ALA A 1 71 ? -0.768 8.219 15.697 1.00 80.56 71 ALA A C 1
ATOM 522 O O . ALA A 1 71 ? -1.369 7.567 16.550 1.00 80.56 71 ALA A O 1
ATOM 523 N N . VAL A 1 72 ? -0.131 9.357 15.996 1.00 69.44 72 VAL A N 1
ATOM 524 C CA . VAL A 1 72 ? 0.030 9.879 17.368 1.00 69.44 72 VAL A CA 1
ATOM 525 C C . VAL A 1 72 ? -1.292 10.408 17.936 1.00 69.44 72 VAL A C 1
ATOM 527 O O . VAL A 1 72 ? -1.498 10.375 19.150 1.00 69.44 72 VAL A O 1
ATOM 530 N N . ALA A 1 73 ? -2.194 10.872 17.068 1.00 75.00 73 ALA A N 1
ATOM 531 C CA . ALA A 1 73 ? -3.526 11.338 17.427 1.00 75.00 73 ALA A CA 1
ATOM 532 C C . ALA A 1 73 ? -4.603 10.612 16.591 1.00 75.00 73 ALA A C 1
ATOM 534 O O . ALA A 1 73 ? -4.406 10.429 15.390 1.00 75.00 73 ALA A O 1
ATOM 535 N N . PRO A 1 74 ? -5.757 10.240 17.182 1.00 67.25 74 PRO A N 1
ATOM 536 C CA . PRO A 1 74 ? -6.854 9.575 16.464 1.00 67.25 74 PRO A CA 1
ATOM 537 C C . PRO A 1 74 ? -7.406 10.368 15.270 1.00 67.25 74 PRO A C 1
ATOM 539 O O . PRO A 1 74 ? -7.863 9.772 14.296 1.00 67.25 74 PRO A O 1
ATOM 542 N N . ASP A 1 75 ? -7.315 11.694 15.319 1.00 74.44 75 ASP A N 1
ATOM 543 C CA . ASP A 1 75 ? -7.829 12.578 14.268 1.00 74.44 75 ASP A CA 1
ATOM 544 C C . ASP A 1 75 ? -6.734 13.022 13.280 1.00 74.44 75 ASP A C 1
ATOM 546 O O . ASP A 1 75 ? -7.016 13.747 12.328 1.00 74.44 75 ASP A O 1
ATOM 550 N N . ASP A 1 76 ? -5.480 12.595 13.484 1.00 82.19 76 ASP A N 1
ATOM 551 C CA . ASP A 1 76 ? -4.390 12.861 12.542 1.00 82.19 76 ASP A CA 1
ATOM 552 C C . ASP A 1 76 ? -4.335 11.765 11.475 1.00 82.19 76 ASP A C 1
ATOM 554 O O . ASP A 1 76 ? -3.681 10.729 11.625 1.00 82.19 76 ASP A O 1
ATOM 558 N N . LEU A 1 77 ? -5.073 12.001 10.391 1.00 82.94 77 LEU A N 1
ATOM 559 C CA . LEU A 1 77 ? -5.124 11.117 9.229 1.00 82.94 77 LEU A CA 1
ATOM 560 C C . LEU A 1 77 ? -4.051 11.439 8.182 1.00 82.94 77 LEU A C 1
ATOM 562 O O . LEU A 1 77 ? -3.936 10.701 7.204 1.00 82.94 77 LEU A O 1
ATOM 566 N N . ALA A 1 78 ? -3.223 12.472 8.382 1.00 88.31 78 ALA A N 1
ATOM 567 C CA . ALA A 1 78 ? -2.227 12.885 7.393 1.00 88.31 78 ALA A CA 1
ATOM 568 C C . ALA A 1 78 ? -1.250 11.755 6.992 1.00 88.31 78 ALA A C 1
ATOM 570 O O . ALA A 1 78 ? -0.963 11.623 5.799 1.00 88.31 78 ALA A O 1
ATOM 571 N N . PRO A 1 79 ? -0.777 10.881 7.909 1.00 88.75 79 PRO A N 1
ATOM 572 C CA . PRO A 1 79 ? 0.043 9.729 7.527 1.00 88.75 79 PRO A CA 1
ATOM 573 C C . PRO A 1 79 ? -0.700 8.721 6.638 1.00 88.75 79 PRO A C 1
ATOM 575 O O . PRO A 1 79 ? -0.113 8.173 5.707 1.00 88.75 79 PRO A O 1
ATOM 578 N N . VAL A 1 80 ? -1.993 8.497 6.895 1.00 88.62 80 VAL A N 1
ATOM 579 C CA . VAL A 1 80 ? -2.838 7.578 6.116 1.00 88.62 80 VAL A CA 1
ATOM 580 C C . VAL A 1 80 ? -3.112 8.147 4.723 1.00 88.62 80 VAL A C 1
ATOM 582 O O . VAL A 1 80 ? -2.976 7.434 3.732 1.00 88.62 80 VAL A O 1
ATOM 585 N N . GLU A 1 81 ? -3.438 9.436 4.625 1.00 89.31 81 GLU A N 1
ATOM 586 C CA . GLU A 1 81 ? -3.641 10.125 3.343 1.00 89.31 81 GLU A CA 1
ATOM 587 C C . GLU A 1 81 ? -2.376 10.099 2.478 1.00 89.31 81 GLU A C 1
ATOM 589 O O . GLU A 1 81 ? -2.433 9.804 1.278 1.00 89.31 81 GLU A O 1
ATOM 594 N N . LEU A 1 82 ? -1.220 10.362 3.095 1.00 93.56 82 LEU A N 1
ATOM 595 C CA . LEU A 1 82 ? 0.070 10.299 2.422 1.00 93.56 82 LEU A CA 1
ATOM 596 C C . LEU A 1 82 ? 0.359 8.885 1.905 1.00 93.56 82 LEU A C 1
ATOM 598 O O . LEU A 1 82 ? 0.755 8.736 0.749 1.00 93.56 82 LEU A O 1
ATOM 602 N N . LEU A 1 83 ? 0.129 7.858 2.728 1.00 94.50 83 LEU A N 1
ATOM 603 C CA . LEU A 1 83 ? 0.319 6.463 2.334 1.00 94.50 83 LEU A CA 1
ATOM 604 C C . LEU A 1 83 ? -0.556 6.100 1.126 1.00 94.50 83 LEU A C 1
ATOM 606 O O . LEU A 1 83 ? -0.051 5.584 0.130 1.00 94.50 83 LEU A O 1
ATOM 610 N N . LEU A 1 84 ? -1.856 6.405 1.174 1.00 94.00 84 LEU A N 1
ATOM 611 C CA . LEU A 1 84 ? -2.773 6.106 0.069 1.00 94.00 84 LEU A CA 1
ATOM 612 C C . LEU A 1 84 ? -2.368 6.827 -1.221 1.00 94.00 84 LEU A C 1
ATOM 614 O O . LEU A 1 84 ? -2.432 6.239 -2.298 1.00 94.00 84 LEU A O 1
ATOM 618 N N . THR A 1 85 ? -1.887 8.066 -1.110 1.00 95.50 85 THR A N 1
ATOM 619 C CA . THR A 1 85 ? -1.367 8.833 -2.250 1.00 95.50 85 THR A CA 1
ATOM 620 C C . THR A 1 85 ? -0.134 8.160 -2.868 1.00 95.50 85 THR A C 1
ATOM 622 O O . THR A 1 85 ? -0.027 8.050 -4.088 1.00 95.50 85 THR A O 1
ATOM 625 N N . GLN A 1 86 ? 0.800 7.664 -2.053 1.00 96.50 86 GLN A N 1
ATOM 626 C CA . GLN A 1 86 ? 1.989 6.946 -2.537 1.00 96.50 86 GLN A CA 1
ATOM 627 C C . GLN A 1 86 ? 1.627 5.629 -3.234 1.00 96.50 86 GLN A C 1
ATOM 629 O O . GLN A 1 86 ? 2.179 5.299 -4.289 1.00 96.50 86 GLN A O 1
ATOM 634 N N . TRP A 1 87 ? 0.668 4.893 -2.675 1.00 98.00 87 TRP A N 1
ATOM 635 C CA . TRP A 1 87 ? 0.173 3.658 -3.271 1.00 98.00 87 TRP A CA 1
ATOM 636 C C . TRP A 1 87 ? -0.602 3.898 -4.564 1.00 98.00 87 TRP A C 1
ATOM 638 O O . TRP A 1 87 ? -0.449 3.120 -5.506 1.00 98.00 87 TRP A O 1
ATOM 648 N N . GLN A 1 88 ? -1.346 5.002 -4.664 1.00 97.06 88 GLN A N 1
ATOM 649 C CA . GLN A 1 88 ? -1.957 5.418 -5.921 1.00 97.06 88 GLN A CA 1
ATOM 650 C C . GLN A 1 88 ? -0.890 5.685 -6.993 1.00 97.06 88 GLN A C 1
ATOM 652 O O . GLN A 1 88 ? -0.996 5.140 -8.088 1.00 97.06 88 GLN A O 1
ATOM 657 N N . HIS A 1 89 ? 0.168 6.445 -6.685 1.00 96.19 89 HIS A N 1
ATOM 658 C CA . HIS A 1 89 ? 1.256 6.676 -7.646 1.00 96.19 89 HIS A CA 1
ATOM 659 C C . HIS A 1 89 ? 1.955 5.373 -8.061 1.00 96.19 89 HIS A C 1
ATOM 661 O O . HIS A 1 89 ? 2.323 5.199 -9.220 1.00 96.19 89 HIS A O 1
ATOM 667 N N . SER A 1 90 ? 2.105 4.425 -7.133 1.00 95.88 90 SER A N 1
ATOM 668 C CA . SER A 1 90 ? 2.647 3.100 -7.450 1.00 95.88 90 SER A CA 1
ATOM 669 C C . SER A 1 90 ? 1.724 2.338 -8.407 1.00 95.88 90 SER A C 1
ATOM 671 O O . SER A 1 90 ? 2.185 1.786 -9.403 1.00 95.88 90 SER A O 1
ATOM 673 N N . ALA A 1 91 ? 0.412 2.350 -8.156 1.00 97.00 91 ALA A N 1
ATOM 674 C CA . ALA A 1 91 ? -0.591 1.754 -9.035 1.00 97.00 91 ALA A CA 1
ATOM 675 C C . ALA A 1 91 ? -0.599 2.391 -10.436 1.00 97.00 91 ALA A C 1
ATOM 677 O O . ALA A 1 91 ? -0.728 1.679 -11.429 1.00 97.00 91 ALA A O 1
ATOM 678 N N . GLU A 1 92 ? -0.408 3.708 -10.533 1.00 96.44 92 GLU A N 1
ATOM 679 C CA . GLU A 1 92 ? -0.284 4.427 -11.807 1.00 96.44 92 GLU A CA 1
ATOM 680 C C . GLU A 1 92 ? 0.935 3.960 -12.619 1.00 96.44 92 GLU A C 1
ATOM 682 O O . GLU A 1 92 ? 0.821 3.785 -13.832 1.00 96.44 92 GLU A O 1
ATOM 687 N N . VAL A 1 93 ? 2.069 3.667 -11.966 1.00 96.94 93 VAL A N 1
ATOM 688 C CA . VAL A 1 93 ? 3.239 3.062 -12.629 1.00 96.94 93 VAL A CA 1
ATOM 689 C C . VAL A 1 93 ? 2.908 1.680 -13.187 1.00 96.94 93 VAL A C 1
ATOM 691 O O . VAL A 1 93 ? 3.233 1.395 -14.337 1.00 96.94 93 VAL A O 1
ATOM 694 N N . TYR A 1 94 ? 2.245 0.821 -12.410 1.00 96.06 94 TYR A N 1
ATOM 695 C CA . TYR A 1 94 ? 1.871 -0.520 -12.877 1.00 96.06 94 TYR A CA 1
ATOM 696 C C . TYR A 1 94 ? 0.790 -0.501 -13.969 1.00 96.06 94 TYR A C 1
ATOM 698 O O . TYR A 1 94 ? 0.754 -1.399 -14.811 1.00 96.06 94 TYR A O 1
ATOM 706 N N . ALA A 1 95 ? -0.062 0.527 -13.992 1.00 95.75 95 ALA A N 1
ATOM 707 C CA . ALA A 1 95 ? -1.075 0.720 -15.025 1.00 95.75 95 ALA A CA 1
ATOM 708 C C . ALA A 1 95 ? -0.498 1.151 -16.384 1.00 95.75 95 ALA A C 1
ATOM 710 O O . ALA A 1 95 ? -1.175 0.981 -17.400 1.00 95.75 95 ALA A O 1
ATOM 711 N N . ASP A 1 96 ? 0.721 1.699 -16.420 1.00 97.38 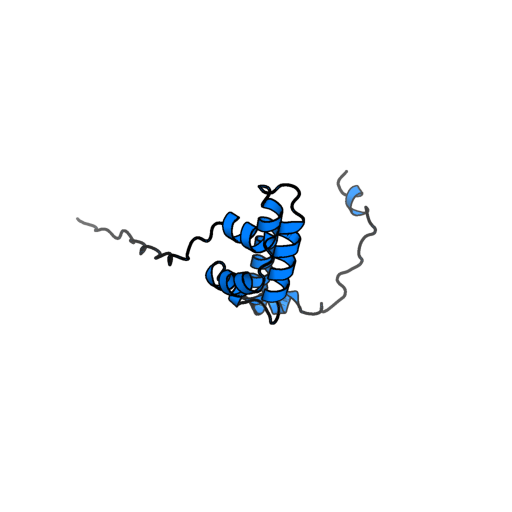96 ASP A N 1
ATOM 712 C CA . ASP A 1 96 ? 1.413 2.114 -17.642 1.00 97.38 96 ASP A CA 1
ATOM 713 C C . ASP A 1 96 ? 2.621 1.197 -17.923 1.00 97.38 96 ASP A C 1
ATOM 715 O O . ASP A 1 96 ? 3.716 1.413 -17.398 1.00 97.38 96 ASP A O 1
ATOM 719 N N . PRO A 1 97 ? 2.476 0.189 -18.807 1.00 94.56 97 PRO A N 1
ATOM 720 C CA . PRO A 1 97 ? 3.565 -0.722 -19.147 1.00 94.56 97 PRO A CA 1
ATOM 721 C C . PRO A 1 97 ? 4.782 -0.035 -19.774 1.00 94.56 97 PRO A C 1
ATOM 723 O O . PRO A 1 97 ? 5.893 -0.553 -19.658 1.00 94.56 97 PRO A O 1
ATOM 726 N N . ALA A 1 98 ? 4.598 1.100 -20.459 1.00 96.75 98 ALA A N 1
ATOM 727 C CA . ALA A 1 98 ? 5.709 1.840 -21.048 1.00 96.75 98 ALA A CA 1
ATOM 728 C C . ALA A 1 98 ? 6.508 2.556 -19.955 1.00 96.75 98 ALA A C 1
ATOM 730 O O . ALA A 1 98 ? 7.737 2.482 -19.952 1.00 96.75 98 ALA A O 1
ATOM 731 N N . LEU A 1 99 ? 5.819 3.185 -18.998 1.00 95.69 99 LEU A N 1
ATOM 732 C CA . LEU A 1 99 ? 6.454 3.780 -17.824 1.00 95.69 99 LEU A CA 1
ATOM 733 C C . LEU A 1 99 ? 7.143 2.719 -16.964 1.00 95.69 99 LEU A C 1
ATOM 735 O O . LEU A 1 99 ? 8.308 2.894 -16.612 1.00 95.69 99 LEU A O 1
ATOM 739 N N . LEU A 1 100 ? 6.465 1.603 -16.684 1.00 96.25 100 LEU A N 1
ATOM 740 C CA . LEU A 1 100 ? 7.038 0.490 -15.935 1.00 96.25 100 LEU A CA 1
ATOM 741 C C . LEU A 1 100 ? 8.327 -0.003 -16.600 1.00 96.25 100 LEU A C 1
ATOM 743 O O . LEU A 1 100 ? 9.357 -0.075 -15.940 1.00 96.25 100 LEU A O 1
ATOM 747 N N . ALA A 1 101 ? 8.304 -0.247 -17.9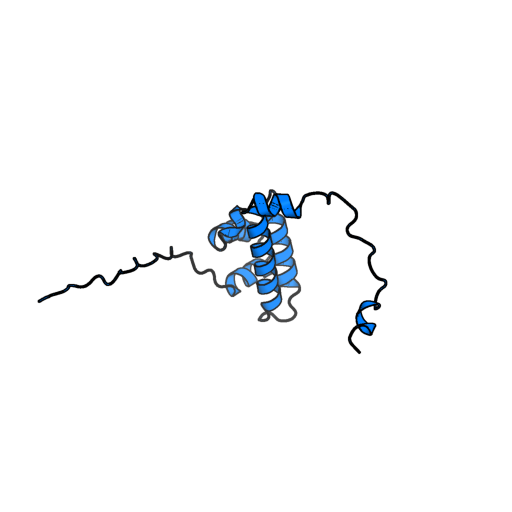15 1.00 95.25 101 ALA A N 1
ATOM 748 C CA . ALA A 1 101 ? 9.483 -0.688 -18.656 1.00 95.25 101 ALA A CA 1
ATOM 749 C C . ALA A 1 101 ? 10.640 0.321 -18.588 1.00 95.25 101 ALA A C 1
ATOM 751 O O . ALA A 1 101 ? 11.794 -0.085 -18.476 1.00 95.25 101 ALA A O 1
ATOM 752 N N . VAL A 1 102 ? 10.353 1.625 -18.641 1.00 94.19 102 VAL A N 1
ATOM 753 C CA . VAL A 1 102 ? 11.374 2.674 -18.496 1.00 94.19 102 VAL A CA 1
ATOM 754 C C . VAL A 1 102 ? 11.961 2.687 -17.084 1.00 94.19 102 VAL A C 1
ATOM 756 O O . VAL A 1 102 ? 13.178 2.797 -16.949 1.00 94.19 102 VAL A O 1
ATOM 759 N N . LEU A 1 103 ? 11.129 2.560 -16.046 1.00 93.75 103 LEU A N 1
ATOM 760 C CA . LEU A 1 103 ? 11.557 2.620 -14.645 1.00 93.75 103 LEU A CA 1
ATOM 761 C C . LEU A 1 103 ? 12.296 1.362 -14.178 1.00 93.75 103 LEU A C 1
ATOM 763 O O . LEU A 1 103 ? 13.150 1.459 -13.302 1.00 93.75 103 LEU A O 1
ATOM 767 N N . THR A 1 104 ? 11.988 0.194 -14.747 1.00 92.56 104 THR A N 1
ATOM 768 C CA . THR A 1 104 ? 12.609 -1.079 -14.349 1.00 92.56 104 THR A CA 1
ATOM 769 C C . THR A 1 104 ? 13.762 -1.509 -15.251 1.00 92.56 104 THR A C 1
ATOM 771 O O . THR A 1 104 ? 14.340 -2.569 -15.009 1.00 92.56 104 THR A O 1
ATOM 774 N N . ARG A 1 105 ? 14.087 -0.766 -16.320 1.00 93.31 105 ARG A N 1
ATOM 775 C CA . ARG A 1 105 ? 15.220 -1.135 -17.180 1.00 93.31 105 ARG A CA 1
ATOM 776 C C . ARG A 1 105 ? 16.544 -0.874 -16.473 1.00 93.31 105 ARG A C 1
ATOM 778 O O . ARG A 1 105 ? 16.726 0.166 -15.844 1.00 93.31 105 ARG A O 1
ATOM 785 N N . GLU A 1 106 ? 17.497 -1.770 -16.695 1.00 90.56 106 GLU A N 1
ATOM 786 C CA . GLU A 1 106 ? 18.890 -1.504 -16.355 1.00 90.56 106 GLU A CA 1
ATOM 787 C C . GLU A 1 106 ? 19.417 -0.341 -17.224 1.00 90.56 106 GLU A C 1
ATOM 789 O O . GLU A 1 106 ? 19.177 -0.331 -18.441 1.00 90.56 106 GLU A O 1
ATOM 794 N N . PRO A 1 107 ? 20.115 0.651 -16.645 1.00 88.06 107 PRO A N 1
ATOM 795 C CA . PRO A 1 107 ? 20.783 1.689 -17.416 1.00 88.06 107 PRO A CA 1
ATOM 796 C C . PRO A 1 107 ? 21.793 1.093 -18.405 1.00 88.06 107 PRO A C 1
ATOM 798 O O . PRO A 1 107 ? 22.541 0.176 -18.082 1.00 88.06 107 PRO A O 1
ATOM 801 N N . GLU A 1 108 ? 21.862 1.643 -19.618 1.00 86.25 108 GLU A N 1
ATOM 802 C CA . GLU A 1 108 ? 22.817 1.180 -20.643 1.00 86.25 108 GLU A CA 1
ATOM 803 C C . GLU A 1 108 ? 24.282 1.479 -20.276 1.00 86.25 108 GLU A C 1
ATOM 805 O O . GLU A 1 108 ? 25.201 0.872 -20.826 1.00 86.25 108 GLU A O 1
ATOM 810 N N . ALA A 1 109 ? 24.502 2.423 -19.360 1.00 88.38 109 ALA A N 1
ATOM 811 C CA . ALA A 1 109 ? 25.809 2.840 -18.880 1.00 88.38 109 ALA A CA 1
ATOM 812 C C . ALA A 1 109 ? 25.721 3.338 -17.431 1.00 88.38 109 ALA A C 1
ATOM 814 O O . ALA A 1 109 ? 24.633 3.610 -16.919 1.00 88.38 109 ALA A O 1
ATOM 815 N N . ASP A 1 110 ? 26.886 3.499 -16.802 1.00 87.50 110 ASP A N 1
ATOM 816 C CA . ASP A 1 110 ? 27.014 4.163 -15.505 1.00 87.50 110 ASP A CA 1
ATOM 817 C C . ASP A 1 110 ? 26.385 5.570 -15.546 1.00 87.50 110 ASP A C 1
ATOM 819 O O . ASP A 1 110 ? 26.607 6.337 -16.488 1.00 87.50 110 ASP A O 1
ATOM 823 N N . LEU A 1 111 ? 25.604 5.910 -14.517 1.00 89.06 111 LEU A N 1
ATOM 824 C CA . LEU A 1 111 ? 24.908 7.199 -14.393 1.00 89.06 111 LEU A CA 1
ATOM 825 C C . LEU A 1 111 ? 25.823 8.317 -13.862 1.00 89.06 111 LEU A C 1
ATOM 827 O O . LEU A 1 111 ? 25.373 9.437 -13.619 1.00 89.06 111 LEU A O 1
ATOM 831 N N . GLY A 1 112 ? 27.115 8.021 -13.726 1.00 89.69 112 GLY A N 1
ATOM 832 C CA . GLY A 1 112 ? 28.142 8.941 -13.280 1.00 89.69 112 GLY A CA 1
ATOM 833 C C . GLY A 1 112 ? 28.397 8.864 -11.772 1.00 89.69 112 GLY A C 1
ATOM 834 O O . GLY A 1 112 ? 27.659 8.225 -11.019 1.00 89.69 112 GLY A O 1
ATOM 835 N N . PRO A 1 113 ? 29.471 9.521 -11.301 1.00 89.81 113 PRO A N 1
ATOM 836 C CA . PRO A 1 113 ? 29.886 9.444 -9.909 1.00 89.81 113 PRO A CA 1
ATOM 837 C C . PRO A 1 113 ? 28.888 10.143 -8.979 1.00 89.81 113 PRO A C 1
ATOM 839 O O . PRO A 1 113 ? 28.535 11.304 -9.189 1.00 89.81 113 PRO A O 1
ATOM 842 N N . VAL A 1 114 ? 28.500 9.464 -7.896 1.00 89.94 114 VAL A N 1
ATOM 843 C CA . VAL A 1 114 ? 27.707 10.061 -6.811 1.00 89.94 114 VAL A CA 1
ATOM 844 C C . VAL A 1 114 ? 28.588 11.055 -6.036 1.00 89.94 114 VAL A C 1
ATOM 846 O O . VAL A 1 114 ? 29.622 10.646 -5.496 1.00 89.94 114 VAL A O 1
ATOM 849 N N . PRO A 1 115 ? 28.221 12.349 -5.949 1.00 88.12 115 PRO A N 1
ATOM 850 C CA . PRO A 1 115 ? 28.991 13.323 -5.184 1.00 88.12 115 PRO A CA 1
ATOM 851 C C . PRO A 1 115 ? 29.051 12.957 -3.694 1.00 88.12 115 PRO A C 1
ATOM 853 O O . PRO A 1 115 ? 28.084 12.415 -3.151 1.00 88.12 115 PRO A O 1
ATOM 856 N N . PRO A 1 116 ? 30.142 13.297 -2.985 1.00 87.75 116 PRO A N 1
ATOM 857 C CA . PRO A 1 116 ? 30.183 13.111 -1.545 1.00 87.75 116 PRO A CA 1
ATOM 858 C C . PRO A 1 116 ? 29.129 14.007 -0.866 1.00 87.75 116 PRO A C 1
ATOM 860 O O . PRO A 1 116 ? 28.864 15.121 -1.341 1.00 87.75 116 PRO A O 1
ATOM 863 N N . PRO A 1 117 ? 28.545 13.570 0.263 1.00 86.69 117 PRO A N 1
ATOM 864 C CA . PRO A 1 117 ? 27.545 14.351 0.984 1.00 86.69 117 PRO A CA 1
ATOM 865 C C . PRO A 1 117 ? 28.012 15.792 1.256 1.00 86.69 117 PRO A C 1
ATOM 867 O O . PRO A 1 117 ? 29.072 16.013 1.839 1.00 86.69 117 PRO A O 1
ATOM 870 N N . GLY A 1 118 ? 27.218 16.782 0.834 1.00 84.69 118 GLY A N 1
ATOM 871 C CA . GLY A 1 118 ? 27.495 18.210 1.052 1.00 84.69 118 GLY A CA 1
ATOM 872 C C . GLY A 1 118 ? 28.311 18.919 -0.038 1.00 84.69 118 GLY A C 1
ATOM 873 O O . GLY A 1 118 ? 28.516 20.127 0.076 1.00 84.69 118 GLY A O 1
ATOM 874 N N . ALA A 1 119 ? 28.734 18.225 -1.101 1.00 77.81 119 ALA A N 1
ATOM 875 C CA . ALA A 1 119 ? 29.413 18.854 -2.242 1.00 77.81 119 ALA A CA 1
ATOM 876 C C . ALA A 1 119 ? 28.534 19.893 -2.969 1.00 77.81 119 ALA A C 1
ATOM 878 O O . ALA A 1 119 ? 29.036 20.930 -3.392 1.00 77.81 119 ALA A O 1
ATOM 879 N N . ASP A 1 120 ? 27.221 19.657 -3.024 1.00 65.75 120 ASP A N 1
ATOM 880 C CA . ASP A 1 120 ? 26.254 20.504 -3.741 1.00 65.75 120 ASP A CA 1
ATOM 881 C C . ASP A 1 120 ? 25.925 21.822 -3.006 1.00 65.75 120 ASP A C 1
ATOM 883 O O . ASP A 1 120 ? 25.454 22.792 -3.587 1.00 65.75 120 ASP A O 1
ATOM 887 N N . ARG A 1 121 ? 26.237 21.915 -1.702 1.00 61.16 121 ARG A N 1
ATOM 888 C CA . ARG A 1 121 ? 25.949 23.117 -0.895 1.00 61.16 121 ARG A CA 1
ATOM 889 C C . ARG A 1 121 ? 26.892 24.290 -1.196 1.00 61.16 121 ARG A C 1
ATOM 891 O O . ARG A 1 121 ? 26.584 25.409 -0.815 1.00 61.16 121 ARG A O 1
ATOM 898 N N . ARG A 1 122 ? 28.036 24.053 -1.851 1.00 55.47 122 ARG A N 1
ATOM 899 C CA . ARG A 1 122 ? 29.047 25.091 -2.140 1.00 55.47 122 ARG A CA 1
ATOM 900 C C . ARG A 1 122 ? 28.923 25.731 -3.525 1.00 55.47 122 ARG A C 1
ATOM 902 O O . ARG A 1 122 ? 29.711 26.617 -3.828 1.00 55.47 122 ARG A O 1
ATOM 909 N N . ALA A 1 123 ? 28.000 25.267 -4.369 1.00 56.03 123 ALA A N 1
ATOM 910 C CA . ALA A 1 123 ? 27.797 25.814 -5.715 1.00 56.03 123 ALA A CA 1
ATOM 911 C C . ALA A 1 123 ? 26.738 26.937 -5.767 1.00 56.03 123 ALA A C 1
ATOM 913 O O . ALA A 1 123 ? 26.520 27.511 -6.831 1.00 56.03 123 ALA A O 1
ATOM 914 N N . SER A 1 124 ? 26.108 27.250 -4.629 1.00 55.78 124 SER A N 1
ATOM 915 C CA . SER A 1 124 ? 25.004 28.216 -4.515 1.00 55.78 124 SER A CA 1
ATOM 916 C C . SER A 1 124 ? 25.298 29.396 -3.573 1.00 55.78 124 SER A C 1
ATOM 918 O O . SER A 1 124 ? 24.353 30.079 -3.184 1.00 55.78 124 SER A O 1
ATOM 920 N N . ASP A 1 125 ? 26.568 29.622 -3.208 1.00 45.28 125 ASP A N 1
ATOM 921 C CA . ASP A 1 125 ? 27.038 30.802 -2.451 1.00 45.28 125 ASP A CA 1
ATOM 922 C C . ASP A 1 125 ? 27.805 31.775 -3.363 1.00 45.28 125 ASP A C 1
ATOM 924 O O . ASP A 1 125 ? 28.665 31.297 -4.143 1.00 45.28 125 ASP A O 1
#

Foldseek 3Di:
DDDDDDPPPDPPPPPDPQPQDDLLNLLVCLCVLPLVVQLVVCCSNPVLVVLAPVCLSVVLSVVLSVQSNPDPDNPPCVSNVVSVVVSSVVSVCSVDPVSVCVVPDDDPDDPDDDDDPPPVVPVPD

pLDDT: mean 80.53, std 18.11, range [34.34, 98.0]